Protein AF-A0AAW8FAP1-F1 (afdb_monomer_lite)

Organism: NCBI:txid58343

Foldseek 3Di:
DVCCLQPPPCVCPFHHWQWKWWWFDDPVHLQFIWIWTDGHNDIAIATDATDPNPDDGDIDMDTDHPPGNVVVVVVSVVVVDDDPPDDHDPDDPHDDYDDPCSPVDPPPPPDDDPDPDDDD

pLDDT: mean 84.31, std 20.38, range [31.44, 98.31]

Radius of gyration: 19.39 Å; chains: 1; bounding box: 72×30×36 Å

Structure (mmCIF, N/CA/C/O backbone):
data_AF-A0AAW8FAP1-F1
#
_entry.id   AF-A0AAW8FAP1-F1
#
loop_
_atom_site.group_PDB
_atom_site.id
_atom_site.type_symbol
_atom_site.label_atom_id
_atom_site.label_alt_id
_atom_site.label_comp_id
_atom_site.label_asym_id
_atom_site.label_entity_id
_atom_site.label_seq_id
_atom_site.pdbx_PDB_ins_code
_atom_site.Cartn_x
_atom_site.Cartn_y
_atom_site.Cartn_z
_atom_site.occupancy
_atom_site.B_iso_or_equiv
_atom_site.auth_seq_id
_atom_site.auth_comp_id
_atom_site.auth_asym_id
_atom_site.auth_atom_id
_atom_site.pdbx_PDB_model_num
ATOM 1 N N . MET A 1 1 ? -3.321 -5.391 -4.078 1.00 93.19 1 MET A N 1
ATOM 2 C CA . MET A 1 1 ? -2.727 -4.255 -3.326 1.00 93.19 1 MET A CA 1
ATOM 3 C C . MET A 1 1 ? -3.607 -3.017 -3.355 1.00 93.19 1 MET A C 1
ATOM 5 O O . MET A 1 1 ? -3.897 -2.518 -2.281 1.00 93.19 1 MET A O 1
ATOM 9 N N . TRP A 1 2 ? -3.992 -2.503 -4.529 1.00 94.44 2 TRP A N 1
ATOM 10 C CA . TRP A 1 2 ? -4.832 -1.301 -4.630 1.00 94.44 2 TRP A CA 1
ATOM 11 C C . TRP A 1 2 ? -6.099 -1.405 -3.772 1.00 94.44 2 TRP A C 1
ATOM 13 O O . TRP A 1 2 ? -6.232 -0.644 -2.819 1.00 94.44 2 TRP A O 1
ATOM 23 N N . ASP A 1 3 ? -6.910 -2.437 -4.014 1.00 94.88 3 ASP A N 1
ATOM 24 C CA . ASP A 1 3 ? -8.168 -2.683 -3.296 1.00 94.88 3 ASP A CA 1
ATOM 25 C C . ASP A 1 3 ? -7.958 -2.808 -1.782 1.00 94.88 3 ASP A C 1
ATOM 27 O O . ASP A 1 3 ? -8.660 -2.180 -0.995 1.00 94.88 3 ASP A O 1
ATOM 31 N N . PHE A 1 4 ? -6.908 -3.518 -1.353 1.00 95.75 4 PHE A N 1
ATOM 32 C CA . PHE A 1 4 ? -6.545 -3.596 0.064 1.00 95.75 4 PHE A CA 1
ATOM 33 C C . PHE A 1 4 ? -6.378 -2.203 0.694 1.00 95.75 4 PHE A C 1
ATOM 35 O O . PHE A 1 4 ? -6.887 -1.949 1.785 1.00 95.75 4 PHE A O 1
ATOM 42 N N . VAL A 1 5 ? -5.689 -1.280 0.018 1.00 95.38 5 VAL A N 1
ATOM 43 C CA . VAL A 1 5 ? -5.454 0.064 0.564 1.00 95.38 5 VAL A CA 1
ATOM 44 C C . VAL A 1 5 ? -6.696 0.945 0.477 1.00 95.38 5 VAL A C 1
ATOM 46 O O . VAL A 1 5 ? -6.960 1.696 1.415 1.00 95.38 5 VAL A O 1
ATOM 49 N N . THR A 1 6 ? -7.442 0.883 -0.627 1.00 92.88 6 THR A N 1
ATOM 50 C CA . THR A 1 6 ? -8.570 1.793 -0.876 1.00 92.88 6 THR A CA 1
ATOM 51 C C . THR A 1 6 ? -9.887 1.329 -0.270 1.00 92.88 6 THR A C 1
ATOM 53 O O . THR A 1 6 ? -10.757 2.161 -0.029 1.00 92.88 6 THR A O 1
ATOM 56 N N . GLU A 1 7 ? -10.045 0.032 -0.015 1.00 93.00 7 GLU A N 1
ATOM 57 C CA . GLU A 1 7 ? -11.314 -0.562 0.417 1.00 93.00 7 GLU A CA 1
ATOM 58 C C . GLU A 1 7 ? -11.214 -1.219 1.795 1.00 93.00 7 GLU A C 1
ATOM 60 O O . GLU A 1 7 ? -12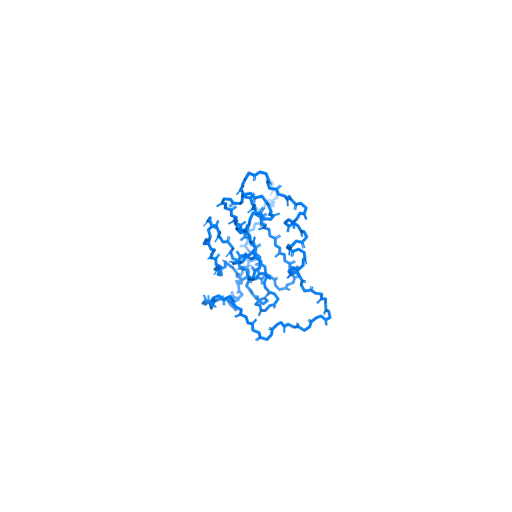.133 -1.097 2.605 1.00 93.00 7 GLU A O 1
ATOM 65 N N . GLU A 1 8 ? -10.101 -1.888 2.107 1.00 95.38 8 GLU A N 1
ATOM 66 C CA . GLU A 1 8 ? -10.019 -2.696 3.328 1.00 95.38 8 GLU A CA 1
ATOM 67 C C . GLU A 1 8 ? -9.295 -2.013 4.491 1.00 95.38 8 GLU A C 1
ATOM 69 O O . GLU A 1 8 ? -9.644 -2.239 5.652 1.00 95.38 8 GLU A O 1
ATOM 74 N N . LEU A 1 9 ? -8.270 -1.205 4.225 1.00 95.00 9 LEU A N 1
ATOM 75 C CA . LEU A 1 9 ? -7.350 -0.737 5.265 1.00 95.00 9 LEU A CA 1
ATOM 76 C C . LEU A 1 9 ? -8.033 0.109 6.356 1.00 95.00 9 LEU A C 1
ATOM 78 O O . LEU A 1 9 ? -7.664 0.003 7.526 1.00 95.00 9 LEU A O 1
ATOM 82 N N . ASP A 1 10 ? -9.040 0.907 5.986 1.00 93.25 10 ASP A N 1
ATOM 83 C CA . ASP A 1 10 ? -9.832 1.746 6.906 1.00 93.25 10 ASP A CA 1
ATOM 84 C C . ASP A 1 10 ? -11.131 1.059 7.387 1.00 93.25 10 ASP A C 1
ATOM 86 O O . ASP A 1 10 ? -11.930 1.645 8.11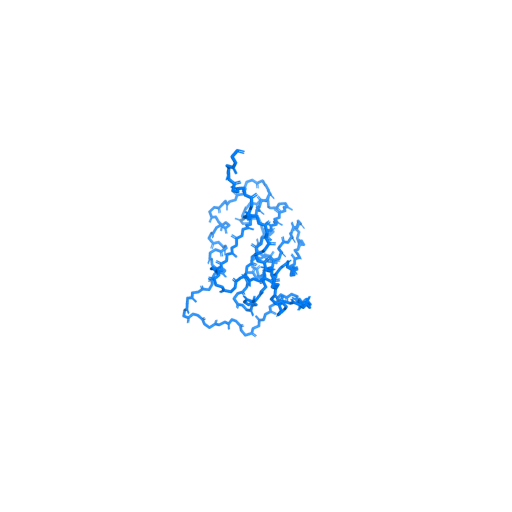1 1.00 93.25 10 ASP A O 1
ATOM 90 N N . SER A 1 11 ? -11.352 -0.216 7.035 1.00 93.38 11 SER A N 1
ATOM 91 C CA . SER A 1 11 ? -12.562 -0.968 7.423 1.00 93.38 11 SER A CA 1
ATOM 92 C C . SER A 1 11 ? -12.649 -1.289 8.922 1.00 93.38 11 SER A C 1
ATOM 94 O O . SER A 1 11 ? -13.697 -1.698 9.420 1.00 93.38 11 SER A O 1
ATOM 96 N N . GLY A 1 12 ? -11.534 -1.165 9.650 1.00 94.06 12 GLY A N 1
ATOM 97 C CA . GLY A 1 12 ? -11.402 -1.602 11.040 1.00 94.06 12 GLY A CA 1
ATOM 98 C C . GLY A 1 12 ? -11.057 -3.087 11.212 1.00 94.06 12 GLY A C 1
ATOM 99 O O . GLY A 1 12 ? -10.739 -3.499 12.329 1.00 94.06 12 GLY A O 1
ATOM 100 N N . ALA A 1 13 ? -11.030 -3.884 10.133 1.00 95.31 13 ALA A N 1
ATOM 101 C CA . ALA A 1 13 ? -10.650 -5.304 10.174 1.00 95.31 13 ALA A CA 1
ATOM 102 C C . ALA A 1 13 ? -9.226 -5.540 10.715 1.00 95.31 13 ALA A C 1
ATOM 104 O O . ALA A 1 13 ? -8.916 -6.609 11.242 1.00 95.31 13 ALA A O 1
ATOM 105 N N . TYR A 1 14 ? -8.370 -4.520 10.622 1.00 96.81 14 TYR A N 1
ATOM 106 C CA . TYR A 1 14 ? -6.967 -4.561 11.024 1.00 96.81 14 TYR A CA 1
ATOM 107 C C . TYR A 1 14 ? -6.667 -3.727 12.282 1.00 96.81 14 TYR A C 1
ATOM 109 O O . TYR A 1 14 ? -5.510 -3.401 12.559 1.00 96.81 14 TYR A O 1
ATOM 117 N N . GLY A 1 15 ? -7.702 -3.384 13.054 1.00 96.25 15 GLY A N 1
ATOM 118 C CA . GLY A 1 15 ? -7.636 -2.353 14.088 1.00 96.25 15 GLY A CA 1
ATOM 119 C C . GLY A 1 15 ? -7.833 -0.957 13.497 1.00 96.25 15 GLY A C 1
ATOM 120 O O . GLY A 1 15 ? -8.172 -0.800 12.325 1.00 96.25 15 GLY A O 1
ATOM 121 N N . ARG A 1 16 ? -7.624 0.084 14.308 1.00 96.31 16 ARG A N 1
ATOM 122 C CA . ARG A 1 16 ? -7.765 1.468 13.839 1.00 96.31 16 ARG A CA 1
ATOM 123 C C . ARG A 1 16 ? -6.427 1.981 13.325 1.00 96.31 16 ARG A C 1
ATOM 125 O O . ARG A 1 16 ? -5.601 2.447 14.114 1.00 96.31 16 ARG A O 1
ATOM 132 N N . ILE A 1 17 ? -6.233 1.926 12.012 1.00 96.88 17 ILE A N 1
ATOM 133 C CA . ILE A 1 17 ? -5.055 2.483 11.343 1.00 96.88 17 ILE A CA 1
ATOM 134 C C . ILE A 1 17 ? -5.247 3.991 11.166 1.00 96.88 17 ILE A C 1
ATOM 136 O O . ILE A 1 17 ? -6.196 4.448 10.543 1.00 96.88 17 ILE A O 1
ATOM 140 N N . LEU A 1 18 ? -4.349 4.787 11.742 1.00 96.38 18 LEU A N 1
ATOM 141 C CA . LEU A 1 18 ? -4.386 6.248 11.636 1.00 96.38 18 LEU A CA 1
ATOM 142 C C . LEU A 1 18 ? -3.551 6.739 10.456 1.00 96.38 18 LEU A C 1
ATOM 144 O O . LEU A 1 18 ? -3.954 7.667 9.753 1.00 96.38 18 LEU A O 1
ATOM 148 N N . ARG A 1 19 ? -2.378 6.129 10.264 1.00 97.62 19 ARG A N 1
ATOM 149 C CA . ARG A 1 19 ? -1.474 6.396 9.145 1.00 97.62 19 ARG A CA 1
ATOM 150 C C . ARG A 1 19 ? -0.726 5.138 8.744 1.00 97.62 19 ARG A C 1
ATOM 152 O O . ARG A 1 19 ? -0.453 4.277 9.579 1.00 97.62 19 ARG A O 1
ATOM 159 N N . SER A 1 20 ? -0.293 5.103 7.495 1.00 98.12 20 SER A N 1
ATOM 160 C CA . SER A 1 20 ? 0.712 4.158 7.027 1.00 98.12 20 SER A CA 1
ATOM 161 C C . SER A 1 20 ? 1.599 4.802 5.970 1.00 98.12 20 SER A C 1
ATOM 163 O O . SER A 1 20 ? 1.203 5.751 5.288 1.00 98.12 20 SER A O 1
ATOM 165 N N . LYS A 1 21 ? 2.845 4.348 5.891 1.00 98.31 21 LYS A N 1
ATOM 166 C CA . LYS A 1 21 ? 3.835 4.875 4.950 1.00 98.31 21 LYS A CA 1
ATOM 167 C C . LYS A 1 21 ? 4.842 3.791 4.617 1.00 98.31 21 LYS A C 1
ATOM 169 O O . LYS A 1 21 ? 5.082 2.909 5.436 1.00 98.31 21 LYS A O 1
ATOM 174 N N . GLY A 1 22 ? 5.483 3.907 3.468 1.00 98.00 22 GLY A N 1
ATOM 175 C CA . GLY A 1 22 ? 6.694 3.155 3.198 1.00 98.00 22 GLY A CA 1
ATOM 176 C C . GLY A 1 22 ? 6.972 3.003 1.719 1.00 98.00 22 GLY A C 1
ATOM 177 O O . GLY A 1 22 ? 6.409 3.730 0.901 1.00 98.00 22 GLY A O 1
ATOM 178 N N . PHE A 1 23 ? 7.838 2.057 1.397 1.00 97.38 23 PHE A N 1
ATOM 179 C CA . PHE A 1 23 ? 8.257 1.760 0.039 1.00 97.38 23 PHE A CA 1
ATOM 180 C C . PHE A 1 23 ? 7.703 0.417 -0.411 1.00 97.38 23 PHE A C 1
ATOM 182 O O . PHE A 1 23 ? 7.556 -0.517 0.380 1.00 97.38 23 PHE A O 1
ATOM 189 N N . PHE A 1 24 ? 7.395 0.321 -1.696 1.00 96.69 24 PHE A N 1
ATOM 190 C CA . PHE A 1 24 ? 6.908 -0.902 -2.310 1.00 96.69 24 PHE A CA 1
ATOM 191 C C . PHE A 1 24 ? 7.361 -0.979 -3.761 1.00 96.69 24 PHE A C 1
ATOM 193 O O . PHE A 1 24 ? 7.736 0.015 -4.382 1.00 96.69 24 PHE A O 1
ATOM 200 N N . THR A 1 25 ? 7.299 -2.181 -4.309 1.00 94.75 25 THR A N 1
ATOM 201 C CA . THR A 1 25 ? 7.566 -2.440 -5.717 1.00 94.75 25 THR A CA 1
ATOM 202 C C . THR A 1 25 ? 6.318 -3.042 -6.346 1.00 94.75 25 THR A C 1
ATOM 204 O O . THR A 1 25 ? 5.596 -3.810 -5.708 1.00 94.75 25 THR A O 1
ATOM 207 N N . LEU A 1 26 ? 6.028 -2.657 -7.587 1.00 93.12 26 LEU A N 1
ATOM 208 C CA . LEU A 1 26 ? 4.917 -3.213 -8.351 1.00 93.12 26 LEU A CA 1
ATOM 209 C C . LEU A 1 26 ? 5.476 -4.157 -9.397 1.00 93.12 26 LEU A C 1
ATOM 211 O O . LEU A 1 26 ? 6.306 -3.746 -10.206 1.00 93.12 26 LEU A O 1
ATOM 215 N N . ALA A 1 27 ? 4.950 -5.383 -9.448 1.00 90.69 27 ALA A N 1
ATOM 216 C CA . ALA A 1 27 ? 5.254 -6.305 -10.538 1.00 90.69 27 ALA A CA 1
ATOM 217 C C . ALA A 1 27 ? 5.012 -5.619 -11.891 1.00 90.69 27 ALA A C 1
ATOM 219 O O . ALA A 1 27 ? 5.854 -5.698 -12.776 1.00 90.69 27 ALA A O 1
ATOM 220 N N . GLY A 1 28 ? 3.921 -4.846 -11.999 1.00 89.12 28 GLY A N 1
ATOM 221 C CA . GLY A 1 28 ? 3.557 -4.044 -13.168 1.00 89.12 28 GLY A CA 1
ATOM 222 C C . GLY A 1 28 ? 4.540 -2.950 -13.585 1.00 89.12 28 GLY A C 1
ATOM 223 O O . GLY A 1 28 ? 4.580 -2.608 -14.765 1.00 89.12 28 GLY A O 1
ATOM 224 N N . ARG A 1 29 ? 5.355 -2.439 -12.656 1.00 90.94 29 ARG A N 1
ATOM 225 C CA . ARG A 1 29 ? 6.267 -1.303 -12.862 1.00 90.94 29 ARG A CA 1
ATOM 226 C C . ARG A 1 29 ? 7.677 -1.665 -12.365 1.00 90.94 29 ARG A C 1
ATOM 228 O O . ARG A 1 29 ? 8.128 -1.134 -11.354 1.00 90.94 29 ARG A O 1
ATOM 235 N N . PRO A 1 30 ? 8.382 -2.585 -13.048 1.00 90.06 30 PRO A N 1
ATOM 236 C CA . PRO A 1 30 ? 9.577 -3.249 -12.513 1.00 90.06 30 PRO A CA 1
ATOM 237 C C . PRO A 1 30 ? 10.810 -2.344 -12.358 1.00 90.06 30 PRO A C 1
ATOM 239 O O . PRO A 1 30 ? 11.766 -2.731 -11.689 1.00 90.06 30 PRO A O 1
ATOM 242 N N . GLN A 1 31 ? 10.805 -1.161 -12.973 1.00 91.38 31 GLN A N 1
ATOM 243 C CA . GLN A 1 31 ? 11.943 -0.234 -13.006 1.00 91.38 31 GLN A CA 1
ATOM 244 C C . GLN A 1 31 ? 11.888 0.854 -11.925 1.00 91.38 31 GLN A C 1
ATOM 246 O O . GLN A 1 31 ? 12.806 1.658 -11.817 1.00 91.38 31 GLN A O 1
ATOM 251 N N . VAL A 1 32 ? 10.823 0.921 -11.125 1.00 93.06 32 VAL A N 1
ATOM 252 C CA . VAL A 1 32 ? 10.593 2.045 -10.208 1.00 93.06 32 VAL A CA 1
ATOM 253 C C . VAL A 1 32 ? 10.112 1.558 -8.847 1.00 93.06 32 VAL A C 1
ATOM 255 O O . VAL A 1 32 ? 9.255 0.682 -8.731 1.00 93.06 32 VAL A O 1
ATOM 258 N N . THR A 1 33 ? 10.671 2.151 -7.797 1.00 95.06 33 THR A N 1
ATOM 259 C CA . THR A 1 33 ? 10.204 1.981 -6.421 1.00 95.06 33 THR A CA 1
ATOM 260 C C . THR A 1 33 ? 9.110 3.001 -6.137 1.00 95.06 33 THR A C 1
ATOM 262 O O . THR A 1 33 ? 9.293 4.198 -6.368 1.00 95.06 33 THR A O 1
ATOM 265 N N . GLY A 1 34 ? 7.976 2.533 -5.622 1.00 96.06 34 GLY A N 1
ATOM 266 C CA . GLY A 1 34 ? 6.856 3.369 -5.211 1.00 96.06 34 GLY A CA 1
ATOM 267 C C . GLY A 1 34 ? 6.968 3.821 -3.758 1.00 96.06 34 GLY A C 1
ATOM 268 O O . GLY A 1 34 ? 7.455 3.088 -2.896 1.00 96.06 34 GLY A O 1
ATOM 269 N N . LEU A 1 35 ? 6.457 5.016 -3.481 1.00 96.62 35 LEU A N 1
ATOM 270 C CA . LEU A 1 35 ? 6.207 5.545 -2.148 1.00 96.62 35 LEU A CA 1
ATOM 271 C C . LEU A 1 35 ? 4.712 5.458 -1.841 1.00 96.62 35 LEU A C 1
ATOM 273 O O . LEU A 1 35 ? 3.880 5.987 -2.573 1.00 96.62 35 LEU A O 1
ATOM 277 N N . TRP A 1 36 ? 4.383 4.815 -0.728 1.00 97.69 36 TRP A N 1
ATOM 278 C CA . TRP A 1 36 ? 3.057 4.797 -0.123 1.00 97.69 36 TRP A CA 1
ATOM 279 C C . TRP A 1 36 ? 2.991 5.892 0.939 1.00 97.69 36 TRP A C 1
ATOM 281 O O . TRP A 1 36 ? 3.831 5.929 1.841 1.00 97.69 36 TRP A O 1
ATOM 291 N N . SER A 1 37 ? 1.942 6.718 0.921 1.00 97.62 37 SER A N 1
ATOM 292 C CA . SER A 1 37 ? 1.542 7.528 2.081 1.00 97.62 37 SER A CA 1
ATOM 293 C C . SER A 1 37 ? 0.024 7.509 2.280 1.00 97.62 37 SER A C 1
ATOM 295 O O . SER A 1 37 ? -0.717 7.879 1.378 1.00 97.62 37 SER A O 1
ATOM 297 N N . GLN A 1 38 ? -0.449 7.147 3.473 1.00 97.38 38 GLN A N 1
ATOM 298 C CA . GLN A 1 38 ? -1.873 7.095 3.818 1.00 97.38 38 GLN A CA 1
ATOM 299 C C . GLN A 1 38 ? -2.145 7.742 5.182 1.00 97.38 38 GLN A C 1
ATOM 301 O O . GLN A 1 38 ? -1.358 7.609 6.124 1.00 97.38 38 GLN A O 1
ATOM 306 N N . ALA A 1 39 ? -3.273 8.447 5.279 1.00 95.50 39 ALA A N 1
ATOM 307 C CA . ALA A 1 39 ? -3.811 9.003 6.516 1.00 95.50 39 ALA A CA 1
ATOM 308 C C . ALA A 1 39 ? -5.348 9.013 6.475 1.00 95.50 39 ALA A C 1
ATOM 310 O O . ALA A 1 39 ? -5.939 9.582 5.556 1.00 95.50 39 ALA A O 1
ATOM 311 N N . GLY A 1 40 ? -5.996 8.412 7.479 1.00 89.38 40 GLY A N 1
ATOM 312 C CA . GLY A 1 40 ? -7.449 8.186 7.458 1.00 89.38 40 GLY A CA 1
ATOM 313 C C . GLY A 1 40 ? -7.896 7.423 6.203 1.00 89.38 40 GLY A C 1
ATOM 314 O O . GLY A 1 40 ? -7.229 6.490 5.775 1.00 89.38 40 GLY A O 1
ATOM 315 N N . SER A 1 41 ? -8.959 7.858 5.540 1.00 87.81 41 SER A N 1
ATOM 316 C CA . SER A 1 41 ? -9.456 7.203 4.320 1.00 87.81 41 SER A CA 1
ATOM 317 C C . SER A 1 41 ? -8.688 7.562 3.037 1.00 87.81 41 SER A C 1
ATOM 319 O O . SER A 1 41 ? -9.064 7.132 1.950 1.00 87.81 41 SER A O 1
ATOM 321 N N . VAL A 1 42 ? -7.628 8.374 3.125 1.00 92.69 42 VAL A N 1
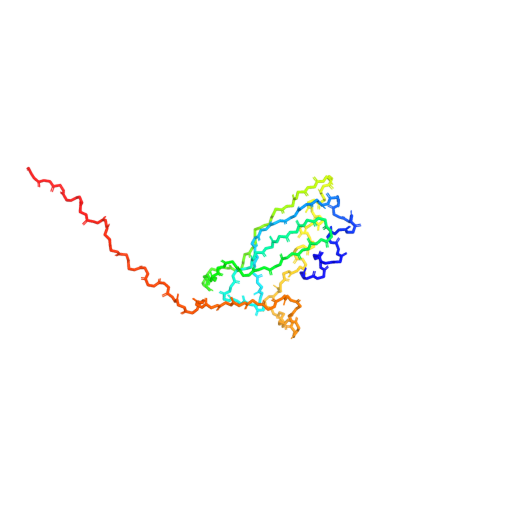ATOM 322 C CA . VAL A 1 42 ? -6.905 8.887 1.953 1.00 92.69 42 VAL A CA 1
ATOM 323 C C . VAL A 1 42 ? -5.540 8.224 1.829 1.00 92.69 42 VAL A C 1
ATOM 325 O O . VAL A 1 42 ? -4.725 8.293 2.751 1.00 92.69 42 VAL A O 1
ATOM 328 N N . ALA A 1 43 ? -5.259 7.666 0.653 1.00 96.38 43 ALA A N 1
ATOM 329 C CA . ALA A 1 43 ? -3.958 7.126 0.277 1.00 96.38 43 ALA A CA 1
ATOM 330 C C . ALA A 1 43 ? -3.403 7.820 -0.974 1.00 96.38 43 ALA A C 1
ATOM 332 O O . ALA A 1 43 ? -4.148 8.251 -1.854 1.00 96.38 43 ALA A O 1
ATOM 333 N N . ARG A 1 44 ? -2.077 7.923 -1.047 1.00 96.44 44 ARG A N 1
ATOM 334 C CA . ARG A 1 44 ? -1.326 8.410 -2.202 1.00 96.44 44 ARG A CA 1
ATOM 335 C C . ARG A 1 44 ? -0.186 7.449 -2.523 1.00 96.44 44 ARG A C 1
ATOM 337 O O . ARG A 1 44 ? 0.480 6.950 -1.614 1.00 96.44 44 ARG A O 1
ATOM 344 N N . PHE A 1 45 ? 0.046 7.263 -3.820 1.00 97.06 45 PHE A N 1
ATOM 345 C CA . PHE A 1 45 ? 1.131 6.462 -4.367 1.00 97.06 45 PHE A CA 1
ATOM 346 C C . PHE A 1 45 ? 1.920 7.266 -5.397 1.00 97.06 45 PHE A C 1
ATOM 348 O O . PHE A 1 45 ? 1.359 7.698 -6.404 1.00 97.06 45 PHE A O 1
ATOM 355 N N . GLU A 1 46 ? 3.211 7.450 -5.150 1.00 95.44 46 GLU A N 1
ATOM 356 C CA . GLU A 1 46 ? 4.109 8.289 -5.955 1.00 95.44 46 GLU A CA 1
ATOM 357 C C . GLU A 1 46 ? 5.354 7.495 -6.371 1.00 95.44 46 GLU A C 1
ATOM 359 O O . GLU A 1 46 ? 5.744 6.572 -5.653 1.00 95.44 46 GLU A O 1
ATOM 364 N N . PRO A 1 47 ? 6.009 7.829 -7.495 1.00 95.44 47 PRO A N 1
ATOM 365 C CA . PRO A 1 47 ? 7.330 7.287 -7.781 1.00 95.44 47 PRO A CA 1
ATOM 366 C C . PRO A 1 47 ? 8.344 7.866 -6.785 1.00 95.44 47 PRO A C 1
ATOM 368 O O . PRO A 1 47 ? 8.307 9.055 -6.475 1.00 95.44 47 PRO A O 1
ATOM 371 N N . SER A 1 48 ? 9.258 7.033 -6.285 1.00 93.56 48 SER A N 1
ATOM 372 C CA . SER A 1 48 ? 10.302 7.468 -5.350 1.00 93.56 48 SER A CA 1
ATOM 373 C C . SER A 1 48 ? 11.700 7.461 -5.958 1.00 93.56 48 SER A C 1
ATOM 375 O O . SER A 1 48 ? 12.458 8.395 -5.723 1.00 93.56 48 SER A O 1
ATOM 377 N N . ALA A 1 49 ? 12.072 6.386 -6.656 1.00 90.44 49 ALA A N 1
ATOM 378 C CA . ALA A 1 49 ? 13.414 6.186 -7.205 1.00 90.44 49 ALA A CA 1
ATOM 379 C C . ALA A 1 49 ? 13.407 5.106 -8.294 1.00 90.44 49 ALA A C 1
ATOM 381 O O . ALA A 1 49 ? 12.528 4.237 -8.293 1.00 90.44 49 ALA A O 1
ATOM 382 N N . ALA A 1 50 ? 14.415 5.122 -9.172 1.00 91.19 50 ALA A N 1
ATOM 383 C CA . ALA A 1 50 ? 14.729 3.975 -10.019 1.00 91.19 50 ALA A CA 1
ATOM 384 C C . ALA A 1 50 ? 14.994 2.739 -9.142 1.00 91.19 50 ALA A C 1
ATOM 386 O O . ALA A 1 50 ? 15.588 2.836 -8.065 1.00 91.19 50 ALA A O 1
ATOM 387 N N . ARG A 1 51 ? 14.503 1.578 -9.573 1.00 91.44 51 ARG A N 1
ATOM 388 C CA . ARG A 1 51 ? 14.729 0.304 -8.890 1.00 91.44 51 ARG A CA 1
ATOM 389 C C . ARG A 1 51 ? 16.010 -0.320 -9.430 1.00 91.44 51 ARG A C 1
ATOM 391 O O . ARG A 1 51 ? 16.172 -0.419 -10.642 1.00 91.44 51 ARG A O 1
ATOM 398 N N . ASP A 1 52 ? 16.857 -0.819 -8.539 1.00 88.69 52 ASP A N 1
ATOM 399 C CA . ASP A 1 52 ? 17.873 -1.794 -8.927 1.00 88.69 52 ASP A CA 1
ATOM 400 C C . ASP A 1 52 ? 17.163 -3.067 -9.418 1.00 88.69 52 ASP A C 1
ATOM 402 O O . ASP A 1 52 ? 16.447 -3.732 -8.662 1.00 88.69 52 ASP A O 1
ATOM 406 N N . ILE A 1 53 ? 17.304 -3.368 -10.709 1.00 87.00 53 ILE A N 1
ATOM 407 C CA . ILE A 1 53 ? 16.620 -4.497 -11.341 1.00 87.00 53 ILE A CA 1
ATOM 408 C C . ILE A 1 53 ? 17.203 -5.851 -10.924 1.00 87.00 53 ILE A C 1
ATOM 410 O O . ILE A 1 53 ? 16.499 -6.855 -11.038 1.00 87.00 53 ILE A O 1
ATOM 414 N N . GLU A 1 54 ? 18.436 -5.876 -10.415 1.00 89.75 54 GLU A N 1
ATOM 415 C CA . GLU A 1 54 ? 19.093 -7.080 -9.903 1.00 89.75 54 GLU A CA 1
ATOM 416 C C . GLU A 1 54 ? 18.676 -7.373 -8.458 1.00 89.75 54 GLU A C 1
ATOM 418 O O . GLU A 1 54 ? 18.620 -8.533 -8.040 1.00 89.75 54 GLU A O 1
ATOM 423 N N . ALA A 1 55 ? 18.307 -6.336 -7.699 1.00 88.12 55 ALA A N 1
ATOM 424 C CA . ALA A 1 55 ? 17.752 -6.499 -6.364 1.00 88.12 55 ALA A CA 1
ATOM 425 C C . ALA A 1 55 ? 16.405 -7.252 -6.407 1.00 88.12 55 ALA A C 1
ATOM 427 O O . ALA A 1 55 ? 15.635 -7.131 -7.370 1.00 88.12 55 ALA A O 1
ATOM 428 N N . PRO A 1 56 ? 16.041 -8.001 -5.351 1.00 88.88 56 PRO A N 1
ATOM 429 C CA . PRO A 1 56 ? 14.722 -8.617 -5.262 1.00 88.88 56 PRO A CA 1
ATOM 430 C C . PRO A 1 56 ? 13.614 -7.559 -5.152 1.00 88.88 56 PRO A C 1
ATOM 432 O O . PRO A 1 56 ? 13.838 -6.434 -4.699 1.00 88.88 56 PRO A O 1
ATOM 435 N N . TYR A 1 57 ? 12.390 -7.933 -5.532 1.00 90.38 57 TYR A N 1
ATOM 436 C CA . TYR A 1 57 ? 11.208 -7.142 -5.191 1.00 90.38 57 TYR A CA 1
ATOM 437 C C . TYR A 1 57 ? 11.084 -7.058 -3.668 1.00 90.38 57 TYR A C 1
ATOM 439 O O . TYR A 1 57 ? 11.142 -8.072 -2.972 1.00 90.38 57 TYR A O 1
ATOM 447 N N . ALA A 1 58 ? 10.915 -5.844 -3.155 1.00 90.00 58 ALA A N 1
ATOM 448 C CA . ALA A 1 58 ? 10.862 -5.582 -1.726 1.00 90.00 58 ALA A CA 1
ATOM 449 C C . ALA A 1 58 ? 9.717 -4.629 -1.373 1.00 90.00 58 ALA A C 1
ATOM 451 O O . ALA A 1 58 ? 9.199 -3.884 -2.215 1.00 90.00 58 ALA A O 1
ATOM 452 N N . GLN A 1 59 ? 9.335 -4.677 -0.099 1.00 94.44 59 GLN A N 1
ATOM 453 C CA . GLN A 1 59 ? 8.437 -3.729 0.541 1.00 94.44 59 GLN A CA 1
ATOM 454 C C . GLN A 1 59 ? 8.940 -3.438 1.955 1.00 94.44 59 GLN A C 1
ATOM 456 O O . GLN A 1 59 ? 9.386 -4.343 2.661 1.00 94.44 59 GLN A O 1
ATOM 461 N N . GLU A 1 60 ? 8.822 -2.189 2.376 1.00 96.38 60 GLU A N 1
ATOM 462 C CA . GLU A 1 60 ? 9.079 -1.767 3.746 1.00 96.38 60 GLU A CA 1
ATOM 463 C C . GLU A 1 60 ? 7.980 -0.795 4.141 1.00 96.38 60 GLU A C 1
ATOM 465 O O . GLU A 1 60 ? 7.913 0.316 3.623 1.00 96.38 60 GLU A O 1
ATOM 470 N N . LEU A 1 61 ? 7.083 -1.234 5.022 1.00 97.44 61 LEU A N 1
ATOM 471 C CA . LEU A 1 61 ? 5.873 -0.501 5.377 1.00 97.44 61 LEU A CA 1
ATOM 472 C C . LEU A 1 61 ? 5.767 -0.357 6.894 1.00 97.44 61 LEU A C 1
ATOM 474 O O . LEU A 1 61 ? 6.005 -1.304 7.645 1.00 97.44 61 LEU A O 1
ATOM 478 N N . VAL A 1 62 ? 5.337 0.822 7.335 1.00 98.12 62 VAL A N 1
ATOM 479 C CA . VAL A 1 62 ? 4.973 1.106 8.722 1.00 98.12 62 VAL A CA 1
ATOM 480 C C . VAL A 1 62 ? 3.484 1.420 8.813 1.00 98.12 62 VAL A C 1
ATOM 482 O O . VAL A 1 62 ? 2.945 2.185 8.014 1.00 98.12 62 VAL A O 1
ATOM 485 N N . PHE A 1 63 ? 2.832 0.857 9.829 1.00 98.00 63 PHE A N 1
ATOM 486 C CA . PHE A 1 63 ? 1.439 1.124 10.176 1.00 98.00 63 PHE A CA 1
ATOM 487 C C . PHE A 1 63 ? 1.379 1.721 11.581 1.00 98.00 63 PHE A C 1
ATOM 489 O O . PHE A 1 63 ? 1.960 1.181 12.520 1.00 98.00 63 PHE A O 1
ATOM 496 N N . ILE A 1 64 ? 0.674 2.840 11.726 1.00 97.56 64 ILE A N 1
ATOM 497 C CA . ILE A 1 64 ? 0.536 3.585 12.977 1.00 97.56 64 ILE A CA 1
ATOM 498 C C . ILE A 1 64 ? -0.945 3.633 13.324 1.00 97.56 64 ILE A C 1
ATOM 500 O O . ILE A 1 64 ? -1.755 4.137 12.546 1.00 97.56 64 ILE A O 1
ATOM 504 N N . GLY A 1 65 ? -1.305 3.130 14.500 1.00 96.62 65 GLY A N 1
ATOM 505 C CA . GLY A 1 65 ? -2.699 3.005 14.897 1.00 96.62 65 GLY A CA 1
ATOM 506 C C . GLY A 1 65 ? -2.886 2.452 16.302 1.00 96.62 65 GLY A C 1
ATOM 507 O O . GLY A 1 65 ? -1.929 2.298 17.060 1.00 96.62 65 GLY A O 1
ATOM 508 N N . THR A 1 66 ? -4.135 2.153 16.644 1.00 97.00 66 THR A N 1
ATOM 509 C CA . THR A 1 66 ? -4.513 1.546 17.926 1.00 97.00 66 THR A CA 1
ATOM 510 C C . THR A 1 66 ? -5.078 0.152 17.693 1.00 97.00 66 THR A C 1
ATOM 512 O O . THR A 1 66 ? -5.905 -0.029 16.799 1.00 97.00 66 THR A O 1
ATOM 515 N N . GLN A 1 67 ? -4.672 -0.811 18.528 1.00 97.31 67 GLN A N 1
ATOM 516 C CA . GLN A 1 67 ? -5.082 -2.220 18.417 1.00 97.31 67 GLN A CA 1
ATOM 517 C C . GLN A 1 67 ? -4.761 -2.826 17.039 1.00 97.31 67 GLN A C 1
ATOM 519 O O . GLN A 1 67 ? -5.544 -3.604 16.503 1.00 97.31 67 GLN A O 1
ATOM 524 N N . CYS A 1 68 ? -3.619 -2.450 16.453 1.00 96.56 68 CYS A N 1
ATOM 525 C CA . CYS A 1 68 ? -3.209 -2.937 15.139 1.00 96.56 68 CYS A CA 1
ATOM 526 C C . CYS A 1 68 ? -3.100 -4.468 15.134 1.00 96.56 68 CYS A C 1
ATOM 528 O O . CYS A 1 68 ? -2.293 -5.047 15.866 1.00 96.56 68 CYS A O 1
ATOM 530 N N . ALA A 1 69 ? -3.881 -5.119 14.275 1.00 97.12 69 ALA A N 1
ATOM 531 C CA . ALA A 1 69 ? -3.863 -6.565 14.109 1.00 97.12 69 ALA A CA 1
ATOM 532 C C . ALA A 1 69 ? -2.713 -6.970 13.175 1.00 97.12 69 ALA A C 1
ATOM 534 O O . ALA A 1 69 ? -2.913 -7.211 11.983 1.00 97.12 69 ALA A O 1
ATOM 535 N N . GLN A 1 70 ? -1.494 -7.030 13.720 1.00 96.31 70 GLN A N 1
ATOM 536 C CA . GLN A 1 70 ? -0.262 -7.270 12.959 1.00 96.31 70 GLN A CA 1
ATOM 537 C C . GLN A 1 70 ? -0.348 -8.489 12.027 1.00 96.31 70 GLN A C 1
ATOM 539 O O . GLN A 1 70 ? 0.003 -8.382 10.854 1.00 96.31 70 GLN A O 1
ATOM 544 N N . ASP A 1 71 ? -0.826 -9.634 12.514 1.00 97.94 71 ASP A N 1
ATOM 545 C CA . ASP A 1 71 ? -0.897 -10.849 11.693 1.00 97.94 71 ASP A CA 1
ATOM 546 C C . ASP A 1 71 ? -1.944 -10.740 10.581 1.00 97.94 71 ASP A C 1
ATOM 548 O O . ASP A 1 71 ? -1.757 -11.293 9.500 1.00 97.94 71 ASP A O 1
ATOM 552 N N . GLY A 1 72 ? -3.032 -10.003 10.828 1.00 97.88 72 GLY A N 1
ATOM 553 C CA . GLY A 1 72 ? -4.035 -9.691 9.811 1.00 97.88 72 GLY A CA 1
ATOM 554 C C . GLY A 1 72 ? -3.436 -8.848 8.688 1.00 97.88 72 GLY A C 1
ATOM 555 O O . GLY A 1 72 ? -3.526 -9.239 7.528 1.00 97.88 72 GLY A O 1
ATOM 556 N N . LEU A 1 73 ? -2.740 -7.761 9.042 1.00 97.50 73 LEU A N 1
ATOM 557 C CA . LEU A 1 73 ? -2.040 -6.902 8.080 1.00 97.50 73 LEU A CA 1
ATOM 558 C C . LEU A 1 73 ? -1.001 -7.685 7.274 1.00 97.50 73 LEU A C 1
ATOM 560 O O . LEU A 1 73 ? -0.950 -7.568 6.054 1.00 97.50 73 LEU A O 1
ATOM 564 N N . ARG A 1 74 ? -0.192 -8.518 7.940 1.00 97.25 74 ARG A N 1
ATOM 565 C CA . ARG A 1 74 ? 0.819 -9.345 7.266 1.00 97.25 74 ARG A CA 1
ATOM 566 C C . ARG A 1 74 ? 0.191 -10.319 6.275 1.00 97.25 74 ARG A C 1
ATOM 568 O O . ARG A 1 74 ? 0.711 -10.450 5.174 1.00 97.25 74 ARG A O 1
ATOM 575 N N . ARG A 1 75 ? -0.919 -10.975 6.632 1.00 98.06 75 ARG A N 1
ATOM 576 C CA . ARG A 1 75 ? -1.636 -11.872 5.711 1.00 98.06 75 ARG A CA 1
ATOM 577 C C . ARG A 1 75 ? -2.231 -11.123 4.522 1.00 98.06 75 ARG A C 1
ATOM 579 O O . ARG A 1 75 ? -2.082 -11.593 3.402 1.00 98.06 75 ARG A O 1
ATOM 586 N N . ALA A 1 76 ? -2.851 -9.968 4.749 1.00 97.62 76 ALA A N 1
ATOM 587 C CA . ALA A 1 76 ? -3.434 -9.163 3.677 1.00 97.62 76 ALA A CA 1
ATOM 588 C C . ALA A 1 76 ? -2.366 -8.644 2.697 1.00 97.62 76 ALA A C 1
ATOM 590 O O . ALA A 1 76 ? -2.525 -8.740 1.482 1.00 97.62 76 ALA A O 1
ATOM 591 N N . LEU A 1 77 ? -1.224 -8.180 3.217 1.00 97.06 77 LEU A N 1
ATOM 592 C CA . LEU A 1 77 ? -0.075 -7.786 2.398 1.00 97.06 77 LEU A CA 1
ATOM 593 C C . LEU A 1 77 ? 0.540 -8.975 1.651 1.00 97.06 77 LEU A C 1
ATOM 595 O O . LEU A 1 77 ? 0.901 -8.832 0.487 1.00 97.06 77 LEU A O 1
ATOM 599 N N . ALA A 1 78 ? 0.637 -10.146 2.286 1.00 96.25 78 ALA A N 1
ATOM 600 C CA . ALA A 1 78 ? 1.121 -11.359 1.629 1.00 96.25 78 ALA A CA 1
ATOM 601 C C . ALA A 1 78 ? 0.194 -11.802 0.487 1.00 96.25 78 ALA A C 1
ATOM 603 O O . ALA A 1 78 ? 0.682 -12.187 -0.567 1.00 96.25 78 ALA A O 1
ATOM 604 N N . ALA A 1 79 ? -1.125 -11.669 0.654 1.00 96.00 79 ALA A N 1
ATOM 605 C CA . ALA A 1 79 ? -2.107 -11.936 -0.399 1.00 96.00 79 ALA A CA 1
ATOM 606 C C . ALA A 1 79 ? -2.032 -10.942 -1.575 1.00 96.00 79 ALA A C 1
ATOM 608 O O . ALA A 1 79 ? -2.618 -11.182 -2.624 1.00 96.00 79 ALA A O 1
ATOM 609 N N . CYS A 1 80 ? -1.315 -9.824 -1.417 1.00 94.75 80 CYS A N 1
ATOM 610 C CA . CYS A 1 80 ? -1.045 -8.887 -2.505 1.00 94.75 80 CYS A CA 1
ATOM 611 C C . CYS A 1 80 ? 0.210 -9.239 -3.320 1.00 94.75 80 CYS A C 1
ATOM 613 O O . CYS A 1 80 ? 0.475 -8.553 -4.309 1.00 94.75 80 CYS A O 1
ATOM 615 N N . LEU A 1 81 ? 1.011 -10.218 -2.887 1.00 93.69 81 LEU A N 1
ATOM 616 C CA . LEU A 1 81 ? 2.210 -10.647 -3.602 1.00 93.69 81 LEU A CA 1
ATOM 617 C C . LEU A 1 81 ? 1.827 -11.561 -4.763 1.00 93.69 81 LEU A C 1
ATOM 619 O O . LEU A 1 81 ? 0.971 -12.424 -4.607 1.00 93.69 81 LEU A O 1
ATOM 623 N N . MET A 1 82 ? 2.502 -11.388 -5.897 1.00 91.62 82 MET A N 1
ATOM 624 C CA . MET A 1 82 ? 2.362 -12.296 -7.031 1.00 91.62 82 MET A CA 1
ATOM 625 C C . MET A 1 82 ? 3.206 -13.556 -6.838 1.00 91.62 82 MET A C 1
ATOM 627 O O . MET A 1 82 ? 4.356 -13.470 -6.389 1.00 91.62 82 MET A O 1
ATOM 631 N N . ALA A 1 83 ? 2.661 -14.704 -7.230 1.00 90.19 83 ALA A N 1
ATOM 632 C CA . ALA A 1 83 ? 3.435 -15.931 -7.378 1.00 90.19 83 ALA A CA 1
ATOM 633 C C . ALA A 1 83 ? 4.265 -15.911 -8.686 1.00 90.19 83 ALA A C 1
ATOM 635 O O . ALA A 1 83 ? 3.927 -15.181 -9.620 1.00 90.19 83 ALA A O 1
ATOM 636 N N . PRO A 1 84 ? 5.367 -16.683 -8.783 1.00 86.12 84 PRO A N 1
ATOM 637 C CA . PRO A 1 84 ? 6.251 -16.659 -9.956 1.00 86.12 84 PRO A CA 1
ATOM 638 C C . PRO A 1 84 ? 5.590 -17.045 -11.288 1.00 86.12 84 PRO A C 1
ATOM 640 O O . PRO A 1 84 ? 6.087 -16.663 -12.343 1.00 86.12 84 PRO A O 1
ATOM 643 N N . ASP A 1 85 ? 4.517 -17.831 -11.239 1.00 89.75 85 ASP A N 1
ATOM 644 C CA . ASP A 1 85 ? 3.778 -18.379 -12.377 1.00 89.75 85 ASP A CA 1
ATOM 645 C C . ASP A 1 85 ? 2.455 -17.651 -12.657 1.00 89.75 85 ASP A C 1
ATOM 647 O O . ASP A 1 85 ? 1.724 -18.031 -13.571 1.00 89.75 85 ASP A O 1
ATOM 651 N N . GLU A 1 86 ? 2.148 -16.595 -11.904 1.00 91.50 86 GLU A N 1
ATOM 652 C CA . GLU A 1 86 ? 0.961 -15.781 -12.139 1.00 91.50 86 GLU A CA 1
ATOM 653 C C . GLU A 1 86 ? 1.185 -14.776 -13.268 1.00 91.50 86 GLU A C 1
ATOM 655 O O . GLU A 1 86 ? 2.171 -14.033 -13.306 1.00 91.50 86 GLU A O 1
ATOM 66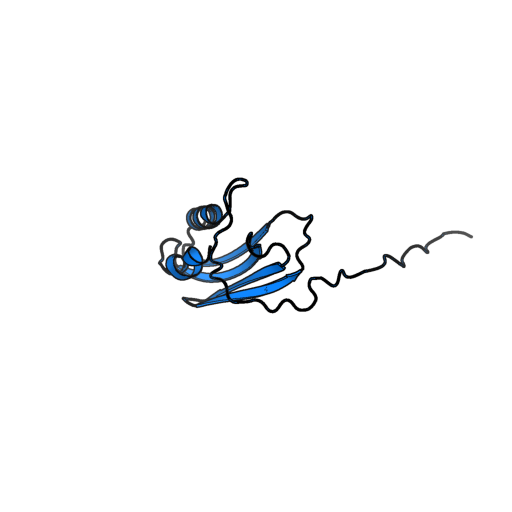0 N N . ASP A 1 87 ? 0.203 -14.694 -14.163 1.00 88.94 87 ASP A N 1
ATOM 661 C CA . ASP A 1 87 ? 0.154 -13.630 -15.151 1.00 88.94 87 ASP A CA 1
ATOM 662 C C . ASP A 1 87 ? -0.076 -12.279 -14.472 1.00 88.94 87 ASP A C 1
ATOM 664 O O . ASP A 1 87 ? -0.889 -12.115 -13.557 1.00 88.94 87 ASP A O 1
ATOM 668 N N . ARG A 1 88 ? 0.639 -11.267 -14.960 1.00 85.19 88 ARG A N 1
ATOM 669 C CA . ARG A 1 88 ? 0.493 -9.897 -14.476 1.00 85.19 88 ARG A CA 1
ATOM 670 C C . ARG A 1 88 ? -0.930 -9.388 -14.741 1.00 85.19 88 ARG A C 1
ATOM 672 O O . ARG A 1 88 ? -1.431 -9.569 -15.853 1.00 85.19 88 ARG A O 1
ATOM 679 N N . PRO A 1 89 ? -1.552 -8.671 -13.784 1.00 83.50 89 PRO A N 1
ATOM 680 C CA . PRO A 1 89 ? -2.841 -8.035 -14.012 1.00 83.50 89 PRO A CA 1
ATOM 681 C C . PRO A 1 89 ? -2.819 -7.147 -15.261 1.00 83.50 89 PRO A C 1
ATOM 683 O O . PRO A 1 89 ? -1.915 -6.331 -15.437 1.00 83.50 89 PRO A O 1
ATOM 686 N N . LEU A 1 90 ? -3.837 -7.294 -16.112 1.00 81.88 90 LEU A N 1
ATOM 687 C CA . LEU A 1 90 ? -3.987 -6.499 -17.338 1.00 81.88 90 LEU A CA 1
ATOM 688 C C . LEU A 1 90 ? -4.295 -5.024 -17.052 1.00 81.88 90 LEU A C 1
ATOM 690 O O . LEU A 1 90 ? -4.025 -4.162 -17.885 1.00 81.88 90 LEU A O 1
ATOM 694 N N . VAL A 1 91 ? -4.885 -4.742 -15.890 1.00 89.50 91 VAL A N 1
ATOM 695 C CA . VAL A 1 91 ? -5.253 -3.394 -15.458 1.00 89.50 91 VAL A CA 1
ATOM 696 C C . VAL A 1 91 ? -4.326 -2.977 -14.328 1.00 89.50 91 VAL A C 1
ATOM 698 O O . VAL A 1 91 ? -4.247 -3.650 -13.301 1.00 89.50 91 VAL A O 1
ATOM 701 N N . ASP A 1 92 ? -3.651 -1.848 -14.521 1.00 91.50 92 ASP A N 1
ATOM 702 C CA . ASP A 1 92 ? -2.883 -1.172 -13.483 1.00 91.50 92 ASP A CA 1
ATOM 703 C C . ASP A 1 92 ? -3.737 -0.037 -12.886 1.00 91.50 92 ASP A C 1
ATOM 705 O O . ASP A 1 92 ? -3.935 0.983 -13.551 1.00 91.50 92 ASP A O 1
ATOM 709 N N . PRO A 1 93 ? -4.284 -0.200 -11.666 1.00 93.88 93 PRO A N 1
ATOM 710 C CA . PRO A 1 93 ? -5.162 0.796 -11.055 1.00 93.88 93 PRO A CA 1
ATOM 711 C C . P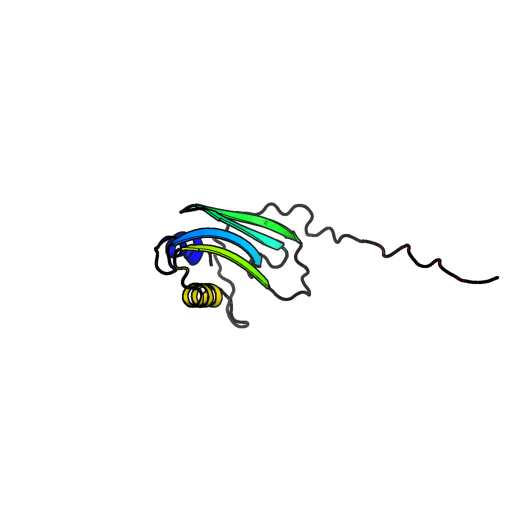RO A 1 93 ? -4.399 1.967 -10.414 1.00 93.88 93 PRO A C 1
ATOM 713 O O . PRO A 1 93 ? -5.024 2.928 -9.965 1.00 93.88 93 PRO A O 1
ATOM 716 N N . PHE A 1 94 ? -3.064 1.910 -10.333 1.00 94.44 94 PHE A N 1
ATOM 717 C CA . PHE A 1 94 ? -2.284 2.969 -9.700 1.00 94.44 94 PHE A CA 1
ATOM 718 C C . PHE A 1 94 ? -2.220 4.219 -10.593 1.00 94.44 94 PHE A C 1
ATOM 720 O O . PHE A 1 94 ? -2.141 4.096 -11.818 1.00 94.44 94 PHE A O 1
ATOM 727 N N . PRO A 1 95 ? -2.151 5.436 -10.012 1.00 92.62 95 PRO A N 1
ATOM 728 C CA . PRO A 1 95 ? -1.951 6.664 -10.777 1.00 92.62 95 PRO A CA 1
ATOM 729 C C . PRO A 1 95 ? -0.754 6.550 -11.719 1.00 92.62 95 PRO A C 1
ATOM 731 O O . PRO A 1 95 ? 0.241 5.904 -11.379 1.00 92.62 95 PRO A O 1
ATOM 734 N N . ALA A 1 96 ? -0.826 7.193 -12.884 1.00 91.12 96 ALA A N 1
ATOM 735 C CA . ALA A 1 96 ? 0.328 7.297 -13.767 1.00 91.12 96 ALA A CA 1
ATOM 736 C C . ALA A 1 96 ? 1.498 7.963 -13.021 1.00 91.12 96 ALA A C 1
ATOM 738 O O . ALA A 1 96 ? 1.306 8.936 -12.290 1.00 91.12 96 ALA A O 1
ATOM 739 N N . TRP A 1 97 ? 2.702 7.419 -13.185 1.00 89.69 97 TRP A N 1
ATOM 740 C CA . TRP A 1 97 ? 3.926 7.988 -12.627 1.00 89.69 97 TRP A CA 1
ATOM 741 C C . TRP A 1 97 ? 4.744 8.598 -13.758 1.00 89.69 97 TRP A C 1
ATOM 743 O O . TRP A 1 97 ? 5.087 7.908 -14.713 1.00 89.69 97 TRP A O 1
ATOM 753 N N . GLU A 1 98 ? 5.070 9.883 -13.649 1.00 72.88 98 GLU A N 1
ATOM 754 C CA . GLU A 1 98 ? 6.006 10.528 -14.569 1.00 72.88 98 GLU A CA 1
ATOM 755 C C . GLU A 1 98 ? 7.438 10.212 -14.123 1.00 72.88 98 GLU A C 1
ATOM 757 O O . GLU A 1 98 ? 7.995 10.866 -13.245 1.00 72.88 98 GLU A O 1
ATOM 762 N N . THR A 1 99 ? 8.031 9.162 -14.689 1.00 65.62 99 THR A N 1
ATOM 763 C CA . THR A 1 99 ? 9.411 8.745 -14.402 1.00 65.62 99 THR A CA 1
ATOM 764 C C . THR A 1 99 ? 10.360 9.276 -15.475 1.00 65.62 99 THR A C 1
ATOM 766 O O . THR A 1 99 ? 10.850 8.520 -16.312 1.00 65.62 99 THR A O 1
ATOM 769 N N . TYR A 1 100 ? 10.606 10.586 -15.495 1.00 53.34 100 TYR A N 1
ATOM 770 C CA . TYR A 1 100 ? 11.668 11.152 -16.335 1.00 53.34 100 TYR A CA 1
ATOM 771 C C . TYR A 1 100 ? 13.041 10.739 -15.769 1.00 53.34 100 TYR A C 1
ATOM 773 O O . TYR A 1 100 ? 13.317 11.002 -14.601 1.00 53.34 100 TYR A O 1
ATOM 781 N N . GLY A 1 101 ? 13.889 10.088 -16.577 1.00 53.41 101 GLY A N 1
ATOM 782 C CA . GLY A 1 101 ? 15.290 9.788 -16.226 1.00 53.41 101 GLY A CA 1
ATOM 783 C C . GLY A 1 101 ? 15.562 8.474 -15.478 1.00 53.41 101 GLY A C 1
ATOM 784 O O . GLY A 1 101 ? 16.671 8.279 -15.003 1.00 53.41 101 GLY A O 1
ATOM 785 N N . VAL A 1 102 ? 14.600 7.546 -15.365 1.00 54.19 102 VAL A N 1
ATOM 786 C CA . VAL A 1 102 ? 14.860 6.213 -14.760 1.00 54.19 102 VAL A CA 1
ATOM 787 C C . VAL A 1 102 ? 15.770 5.328 -15.634 1.00 54.19 102 VAL A C 1
ATOM 789 O O . VAL A 1 102 ? 16.397 4.412 -15.110 1.00 54.19 102 VAL A O 1
ATOM 792 N N . ASP A 1 103 ? 15.902 5.647 -16.926 1.00 51.44 103 ASP A N 1
ATOM 793 C CA . ASP A 1 103 ? 16.871 5.033 -17.851 1.00 51.44 103 ASP A CA 1
ATOM 794 C C . ASP A 1 103 ? 18.250 5.730 -17.858 1.00 51.44 103 ASP A C 1
ATOM 796 O O . ASP A 1 103 ? 19.178 5.219 -18.484 1.00 51.44 103 ASP A O 1
ATOM 800 N N . ASP A 1 104 ? 18.431 6.860 -17.158 1.00 48.12 104 ASP A N 1
ATOM 801 C CA . ASP A 1 104 ? 19.761 7.455 -16.981 1.00 48.12 104 ASP A CA 1
ATOM 802 C C . ASP A 1 104 ? 20.480 6.692 -15.861 1.00 48.12 104 ASP A C 1
ATOM 804 O O . ASP A 1 104 ? 20.456 7.063 -14.683 1.00 48.12 104 ASP A O 1
ATOM 808 N N . THR A 1 105 ? 21.106 5.573 -16.229 1.00 49.94 105 THR A N 1
ATOM 809 C CA . THR A 1 105 ? 22.087 4.888 -15.388 1.00 49.94 105 THR A CA 1
ATOM 810 C C . THR A 1 105 ? 23.101 5.914 -14.899 1.00 49.94 105 THR A C 1
ATOM 812 O O . THR A 1 105 ? 23.877 6.463 -15.679 1.00 49.94 105 THR A O 1
ATOM 815 N N . CYS A 1 106 ? 23.076 6.212 -13.600 1.00 47.72 106 CYS A N 1
ATOM 816 C CA . CYS A 1 106 ? 24.096 7.038 -12.979 1.00 47.72 106 CYS A CA 1
ATOM 817 C C . CYS A 1 106 ? 25.432 6.290 -13.044 1.00 47.72 106 CYS A C 1
ATOM 819 O O . CYS A 1 106 ? 25.719 5.467 -12.176 1.00 47.72 106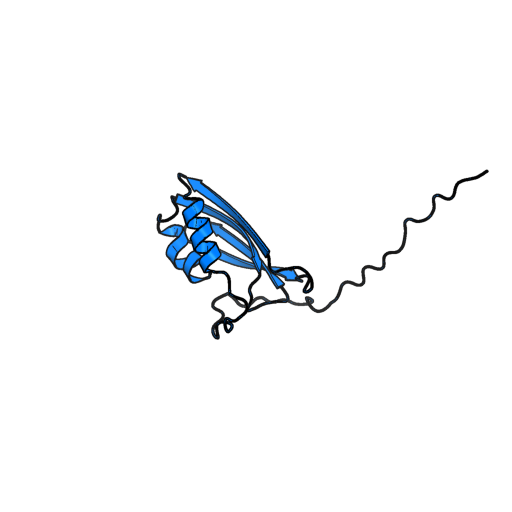 CYS A O 1
ATOM 821 N N . ASP A 1 107 ? 26.253 6.615 -14.042 1.00 43.31 107 ASP A N 1
ATOM 822 C CA . ASP A 1 107 ? 27.686 6.324 -14.060 1.00 43.31 107 ASP A CA 1
ATOM 823 C C . ASP A 1 107 ? 28.349 7.113 -12.919 1.00 43.31 107 ASP A C 1
ATOM 825 O O . ASP A 1 107 ? 28.923 8.186 -13.102 1.00 43.31 107 ASP A O 1
ATOM 829 N N . HIS A 1 108 ? 28.229 6.614 -11.689 1.00 41.81 108 HIS A N 1
ATOM 830 C CA . HIS A 1 108 ? 29.111 7.023 -10.604 1.00 41.81 108 HIS A CA 1
ATOM 831 C C . HIS A 1 108 ? 30.416 6.241 -10.758 1.00 41.81 108 HIS A C 1
ATOM 833 O O . HIS A 1 108 ? 30.568 5.138 -10.230 1.00 41.81 108 HIS A O 1
ATOM 839 N N . GLU A 1 109 ? 31.365 6.816 -11.501 1.00 39.78 109 GLU A N 1
ATOM 840 C CA . GLU A 1 109 ? 32.750 6.355 -11.481 1.00 39.78 109 GLU A CA 1
ATOM 841 C C . GLU A 1 109 ? 33.265 6.321 -10.034 1.00 39.78 109 GLU A C 1
ATOM 843 O O . GLU A 1 109 ? 33.328 7.328 -9.324 1.00 39.78 109 GLU A O 1
ATOM 848 N N . ALA A 1 110 ? 33.679 5.130 -9.608 1.00 43.03 110 ALA A N 1
ATOM 849 C CA . ALA A 1 110 ? 34.493 4.924 -8.427 1.00 43.03 110 ALA A CA 1
ATOM 850 C C . ALA A 1 110 ? 35.895 5.508 -8.665 1.00 43.03 110 ALA A C 1
ATOM 852 O O . ALA A 1 110 ? 36.815 4.798 -9.063 1.00 43.03 110 ALA A O 1
ATOM 853 N N . ALA A 1 111 ? 36.080 6.802 -8.411 1.00 38.19 111 ALA A N 1
ATOM 854 C CA . ALA A 1 111 ? 37.400 7.417 -8.469 1.00 38.19 111 ALA A CA 1
ATOM 855 C C . ALA A 1 111 ? 37.584 8.471 -7.371 1.00 38.19 111 ALA A C 1
ATOM 857 O O . ALA A 1 111 ? 37.285 9.643 -7.565 1.00 38.19 111 ALA A O 1
ATOM 858 N N . ALA A 1 112 ? 38.099 8.026 -6.217 1.00 35.75 112 ALA A N 1
ATOM 859 C CA . ALA A 1 112 ? 39.227 8.640 -5.492 1.00 35.75 112 ALA A CA 1
ATOM 860 C C . ALA A 1 112 ? 39.151 8.389 -3.974 1.00 35.75 112 ALA A C 1
ATOM 862 O O . ALA A 1 112 ? 38.661 9.222 -3.219 1.00 35.75 112 ALA A O 1
ATOM 863 N N . ALA A 1 113 ? 39.735 7.278 -3.512 1.00 33.62 113 ALA A N 1
ATOM 864 C CA . ALA A 1 113 ? 40.348 7.210 -2.178 1.00 33.62 113 ALA A CA 1
ATOM 865 C C . ALA A 1 113 ? 41.365 6.055 -2.080 1.00 33.62 113 ALA A C 1
ATOM 867 O O . ALA A 1 113 ? 41.302 5.205 -1.194 1.00 33.62 113 ALA A O 1
ATOM 868 N N . HIS A 1 114 ? 42.341 6.024 -2.990 1.00 37.66 114 HIS A N 1
ATOM 869 C CA . HIS A 1 114 ? 43.586 5.279 -2.789 1.00 37.66 114 HIS A CA 1
ATOM 870 C C . HIS A 1 114 ? 44.776 6.226 -2.913 1.00 37.66 114 HIS A C 1
ATOM 872 O O . HIS A 1 114 ? 45.403 6.336 -3.958 1.00 37.66 114 HIS A O 1
ATOM 878 N N . ALA A 1 115 ? 45.076 6.912 -1.809 1.00 35.28 115 ALA A N 1
ATOM 879 C CA . ALA A 1 115 ? 46.391 7.485 -1.555 1.00 35.28 115 ALA A CA 1
ATOM 880 C C . ALA A 1 115 ? 46.612 7.644 -0.042 1.00 35.28 115 ALA A C 1
ATOM 882 O O . ALA A 1 115 ? 46.611 8.745 0.501 1.00 35.28 115 ALA A O 1
ATOM 883 N N . HIS A 1 116 ? 46.824 6.527 0.653 1.00 31.50 116 HIS A N 1
ATOM 884 C CA . HIS A 1 116 ? 47.702 6.542 1.820 1.00 31.50 116 HIS A CA 1
ATOM 885 C C . HIS A 1 116 ? 48.750 5.447 1.636 1.00 31.50 116 HIS A C 1
ATOM 887 O O . HIS A 1 116 ? 48.668 4.361 2.203 1.00 31.50 116 HIS A O 1
ATOM 893 N N . ALA A 1 117 ? 49.700 5.727 0.743 1.00 32.66 117 ALA A N 1
ATOM 894 C CA . ALA A 1 117 ? 50.965 5.018 0.715 1.00 32.66 117 ALA A CA 1
ATOM 895 C C . ALA A 1 117 ? 51.857 5.623 1.804 1.00 32.66 117 ALA A C 1
ATOM 897 O O . ALA A 1 117 ? 52.080 6.833 1.848 1.00 32.66 117 ALA A O 1
ATOM 898 N N . ALA A 1 118 ? 52.298 4.754 2.702 1.00 31.44 118 ALA A N 1
ATOM 899 C CA . ALA A 1 118 ? 53.292 5.019 3.722 1.00 31.44 118 ALA A CA 1
ATOM 900 C C . ALA A 1 118 ? 54.704 5.212 3.127 1.00 31.44 118 ALA A C 1
ATOM 902 O O . ALA A 1 118 ? 54.960 4.801 1.994 1.00 31.44 118 ALA A O 1
ATOM 903 N N . VAL A 1 119 ? 55.611 5.671 4.007 1.00 32.88 119 VAL A N 1
ATOM 904 C CA . VAL A 1 119 ? 57.094 5.645 3.935 1.00 32.88 119 VAL A CA 1
ATOM 905 C C . VAL A 1 119 ? 57.694 6.868 3.202 1.00 32.88 119 VAL A C 1
ATOM 907 O O . VAL A 1 119 ? 57.238 7.221 2.124 1.00 32.88 119 VAL A O 1
ATOM 910 N N . SER A 1 120 ? 58.673 7.615 3.733 1.00 41.62 120 SER A N 1
ATOM 911 C CA . SER A 1 120 ? 59.754 7.295 4.681 1.00 41.62 120 SER A CA 1
ATOM 912 C C . SER A 1 120 ? 60.185 8.491 5.528 1.00 41.62 120 SER A C 1
ATOM 914 O O . SER A 1 120 ? 59.998 9.635 5.060 1.00 41.62 120 SER A O 1
#

Secondary structure (DSSP, 8-state):
-HHIIIIITTSSBTBEEEEEEEEEEETTEEEEEEEEEEETTEEEEEEEEE--SSSPP--EEEEEEES--HHHHHHHHHTTSPPTTPPPPS---SPP---TTTT-----------------

Sequence (120 aa):
MWDFVTEELDSGAYGRILRSKGFFTLAGRPQVTGLWSQAGSVARFEPSAARDIEAPYAQELVFIGTQCAQDGLRRALAACLMAPDEDRPLVDPFPAWETYGVDDTCDHEAAAAHAHAAVS

InterPro domains:
  IPR011629 Zinc chaperone CobW-like, C-terminal [PF07683] (11-81)
  IPR011629 Zinc chaperone CobW-like, C-terminal [SM00833] (2-81)
  IPR036627 CobW-like, C-terminal domain superfamily [G3DSA:3.30.1220.10] (2-81)
  IPR051927 Zinc Chaperone and cDPG Synthetase [PTHR43603] (11-98)